Protein AF-A0A940RPZ7-F1 (afdb_monomer_lite)

Sequence (157 aa):
MAMMLAIALPALFLSAPVPRQIEVPRIGAPATIPYTSLGGLFREFVALPDGSAVYLRDRRNHWYLARFEARCEALSRAPIMGFERSREMRIAAGTTISFPREAGPNKCRIAQLTYSDSPPAGLRRDRWSSGGSASQSVSFPVGDRGDRPSPRGVTLR

Secondary structure (DSSP, 8-state):
---------------PPPP---PPPPTTSB--EEGGG-SS-EEEEEE-TTSSEEEEEETT--EEEEEESS--GGGGT-S--EE---TTSEE-TTPEEE--GGGSS-EEEEEEEEEE-PPPTT--EEE------S-----------------------

Foldseek 3Di:
DDDDDDDDDDDPPPPDDDPDPPDDFDFFAFDKFALVQLLPQFFKKFADPQQQWIWTAGPVRWIKIFGFPDRDQLRNVALEKDWDQDPVRIDGQQTWIAGPVVSPPGITGGNGMGTHDDDDPPTDMRGHDSPPPPDDPPPDPPDDDDDDDDDDDDDDD

pLDDT: mean 72.04, std 18.25, range [33.72, 95.75]

Structure (mmCIF, N/CA/C/O backbone):
data_AF-A0A940RPZ7-F1
#
_entry.id   AF-A0A940RPZ7-F1
#
loop_
_atom_site.group_PDB
_atom_site.id
_atom_site.type_symbol
_atom_site.label_atom_id
_atom_site.label_alt_id
_atom_site.label_comp_id
_atom_site.label_asym_id
_atom_site.label_entity_id
_atom_site.label_seq_id
_atom_site.pdbx_PDB_ins_code
_atom_site.Cartn_x
_atom_site.Cartn_y
_atom_site.Cartn_z
_atom_site.occupancy
_atom_site.B_iso_or_equiv
_atom_site.auth_seq_id
_atom_site.auth_comp_id
_atom_site.auth_asym_id
_atom_site.auth_atom_id
_atom_site.pdbx_PDB_model_num
ATOM 1 N N . MET A 1 1 ? 76.062 3.482 -28.515 1.00 42.62 1 MET A N 1
ATOM 2 C CA . MET A 1 1 ? 75.089 3.559 -27.404 1.00 42.62 1 MET A CA 1
ATOM 3 C C . MET A 1 1 ? 73.812 4.172 -27.957 1.00 42.6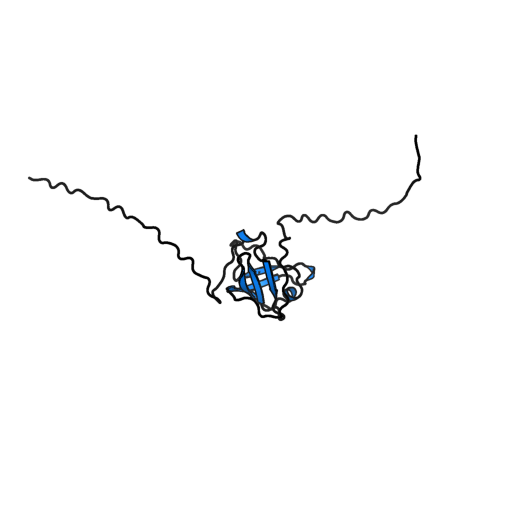2 1 MET A C 1
ATOM 5 O O . MET A 1 1 ? 73.792 5.367 -28.204 1.00 42.62 1 MET A O 1
ATOM 9 N N . ALA A 1 2 ? 72.816 3.347 -28.284 1.00 39.50 2 ALA A N 1
ATOM 10 C CA . ALA A 1 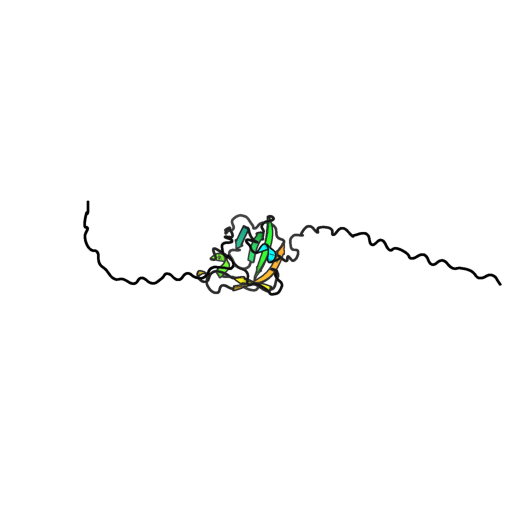2 ? 71.552 3.790 -28.873 1.00 39.50 2 ALA A CA 1
ATOM 11 C C . ALA A 1 2 ? 70.470 3.793 -27.784 1.00 39.50 2 ALA A C 1
ATOM 13 O O . ALA A 1 2 ? 70.239 2.774 -27.138 1.00 39.50 2 ALA A O 1
ATOM 14 N N . MET A 1 3 ? 69.871 4.958 -27.549 1.00 50.25 3 MET A N 1
ATOM 15 C CA . MET A 1 3 ? 68.901 5.214 -26.487 1.00 50.25 3 MET A CA 1
ATOM 16 C C . MET A 1 3 ? 67.492 5.005 -27.064 1.00 50.25 3 MET A C 1
ATOM 18 O O . MET A 1 3 ? 67.036 5.787 -27.894 1.00 50.25 3 MET A O 1
ATOM 22 N N . MET A 1 4 ? 66.841 3.898 -26.688 1.00 51.34 4 MET A N 1
ATOM 23 C CA . MET A 1 4 ? 65.470 3.568 -27.091 1.00 51.34 4 MET A CA 1
ATOM 24 C C . MET A 1 4 ? 64.471 4.481 -26.369 1.00 51.34 4 MET A C 1
ATOM 26 O O . MET A 1 4 ? 64.365 4.459 -25.145 1.00 51.34 4 MET A O 1
ATOM 30 N N . LEU A 1 5 ? 63.728 5.265 -27.148 1.00 65.88 5 LEU A N 1
ATOM 31 C CA . LEU A 1 5 ? 62.649 6.134 -26.692 1.00 65.88 5 LEU A CA 1
ATOM 32 C C . LEU A 1 5 ? 61.331 5.334 -26.711 1.00 65.88 5 LEU A C 1
ATOM 34 O O . LEU A 1 5 ? 60.780 5.068 -27.777 1.00 65.88 5 LEU A O 1
ATOM 38 N N . ALA A 1 6 ? 60.843 4.910 -25.543 1.00 58.91 6 ALA A N 1
ATOM 39 C CA . ALA A 1 6 ? 59.569 4.202 -25.406 1.00 58.91 6 ALA A CA 1
ATOM 40 C C . ALA A 1 6 ? 58.417 5.207 -25.230 1.00 58.91 6 ALA A C 1
ATOM 42 O O . ALA A 1 6 ? 58.304 5.868 -24.200 1.00 58.91 6 ALA A O 1
ATOM 43 N N . ILE A 1 7 ? 57.566 5.328 -26.251 1.00 60.75 7 ILE A N 1
ATOM 44 C CA . ILE A 1 7 ? 56.357 6.160 -26.234 1.00 60.75 7 ILE A CA 1
ATOM 45 C C . ILE A 1 7 ? 55.241 5.363 -25.546 1.00 60.75 7 ILE A C 1
ATOM 47 O O . ILE A 1 7 ? 54.727 4.393 -26.100 1.00 60.75 7 ILE A O 1
ATOM 51 N N . ALA A 1 8 ? 54.870 5.766 -24.331 1.00 57.00 8 ALA A N 1
ATOM 52 C CA . ALA A 1 8 ? 53.724 5.224 -23.609 1.00 57.00 8 ALA A CA 1
ATOM 53 C C . ALA A 1 8 ? 52.428 5.884 -24.116 1.00 57.00 8 ALA A C 1
ATOM 55 O O . ALA A 1 8 ? 52.192 7.067 -23.870 1.00 57.00 8 ALA A O 1
ATOM 56 N N . LEU A 1 9 ? 51.589 5.131 -24.837 1.00 63.06 9 LEU A N 1
ATOM 57 C CA . LEU A 1 9 ? 50.236 5.563 -25.202 1.00 63.06 9 LEU A CA 1
ATOM 58 C C . LEU A 1 9 ? 49.308 5.482 -23.973 1.00 63.06 9 LEU A C 1
ATOM 60 O O . LEU A 1 9 ? 49.176 4.400 -23.396 1.00 63.06 9 LEU A O 1
ATOM 64 N N . PRO A 1 10 ? 48.606 6.565 -23.588 1.00 60.38 10 PRO A N 1
ATOM 65 C CA . PRO A 1 10 ? 47.566 6.495 -22.573 1.00 60.38 10 PRO A CA 1
ATOM 66 C C . PRO A 1 10 ? 46.313 5.858 -23.189 1.00 60.38 10 PRO A C 1
ATOM 68 O O . PRO A 1 10 ? 45.678 6.421 -24.081 1.00 60.38 10 PRO A O 1
ATOM 71 N N . ALA A 1 11 ? 45.960 4.662 -22.720 1.00 59.09 11 ALA A N 1
ATOM 72 C CA . ALA A 1 11 ? 44.715 3.998 -23.079 1.00 59.09 11 ALA A CA 1
ATOM 73 C C . ALA A 1 11 ? 43.522 4.794 -22.517 1.00 59.09 11 ALA A C 1
ATOM 75 O O . ALA A 1 11 ? 43.204 4.728 -21.330 1.00 59.09 11 ALA A O 1
ATOM 76 N N . LEU A 1 12 ? 42.866 5.565 -23.384 1.00 64.50 12 LEU A N 1
ATOM 77 C CA . LEU A 1 12 ? 41.558 6.163 -23.133 1.00 64.50 12 LEU A CA 1
ATOM 78 C C . LEU A 1 12 ? 40.515 5.040 -23.055 1.00 64.50 12 LEU A C 1
ATOM 80 O O . LEU A 1 12 ? 40.024 4.556 -24.073 1.00 64.50 12 LEU A O 1
ATOM 84 N N . PHE A 1 13 ? 40.178 4.610 -21.840 1.00 64.31 13 PHE A N 1
ATOM 85 C CA . PHE A 1 13 ? 39.032 3.738 -21.604 1.00 64.31 13 PHE A CA 1
ATOM 86 C C . PHE A 1 13 ? 37.742 4.534 -21.844 1.00 64.31 13 PHE A C 1
ATOM 88 O O . PHE A 1 13 ? 37.304 5.303 -20.990 1.00 64.31 13 PHE A O 1
ATOM 95 N N . LEU A 1 14 ? 37.127 4.349 -23.016 1.00 60.91 14 LEU A N 1
ATOM 96 C CA . LEU A 1 14 ? 35.746 4.757 -23.263 1.00 60.91 14 LEU A CA 1
ATOM 97 C C . LEU A 1 14 ? 34.811 3.864 -22.437 1.00 60.91 14 LEU A C 1
ATOM 99 O O . LEU A 1 14 ? 34.461 2.756 -22.842 1.00 60.91 14 LEU A O 1
ATOM 103 N N . SER A 1 15 ? 34.385 4.343 -21.273 1.00 60.09 15 SER A N 1
ATOM 104 C CA . SER A 1 15 ? 33.260 3.770 -20.537 1.00 60.09 15 SER A CA 1
ATOM 105 C C . SER A 1 15 ? 31.959 4.133 -21.258 1.00 60.09 15 SER A C 1
ATOM 107 O O . SER A 1 15 ? 31.384 5.202 -21.062 1.00 60.09 15 SER A O 1
ATOM 109 N N . ALA A 1 16 ? 31.501 3.239 -22.137 1.00 66.25 16 ALA A N 1
ATOM 110 C CA . ALA A 1 16 ? 30.191 3.358 -22.764 1.00 66.25 16 ALA A CA 1
ATOM 111 C C . ALA A 1 16 ? 29.088 3.322 -21.683 1.00 66.25 16 ALA A C 1
ATOM 113 O O . ALA A 1 16 ? 29.126 2.458 -20.800 1.00 66.25 16 ALA A O 1
ATOM 114 N N . PRO A 1 17 ? 28.099 4.233 -21.717 1.00 67.12 17 PRO A N 1
ATOM 115 C CA . PRO A 1 17 ? 26.991 4.207 -20.774 1.00 67.12 17 PRO A CA 1
ATOM 116 C C . PRO A 1 17 ? 26.157 2.943 -21.009 1.00 67.12 17 PRO A C 1
ATOM 118 O O . PRO A 1 17 ? 25.563 2.768 -22.070 1.00 67.12 17 PRO A O 1
ATOM 121 N N . VAL A 1 18 ? 26.104 2.056 -20.012 1.00 70.56 18 VAL A N 1
ATOM 122 C CA . VAL A 1 18 ? 25.200 0.900 -20.036 1.00 70.56 18 VAL A CA 1
ATOM 123 C C . VAL A 1 18 ? 23.766 1.431 -19.943 1.00 70.56 18 VAL A C 1
ATOM 125 O O . VAL A 1 18 ? 23.430 2.082 -18.946 1.00 70.56 18 VAL A O 1
ATOM 128 N N . PRO A 1 19 ? 22.901 1.187 -20.944 1.00 56.75 19 PRO A N 1
ATOM 129 C CA . PRO A 1 19 ? 21.502 1.565 -20.844 1.00 56.75 19 PRO A CA 1
ATOM 130 C C . PRO A 1 19 ? 20.877 0.793 -19.680 1.00 56.75 19 PRO A C 1
ATOM 132 O O . PRO A 1 19 ? 20.864 -0.438 -19.665 1.00 56.75 19 PRO A O 1
ATOM 135 N N . ARG A 1 20 ? 20.368 1.517 -18.678 1.00 54.06 20 ARG A N 1
ATOM 136 C CA . ARG A 1 20 ? 19.569 0.914 -17.607 1.00 54.06 20 ARG A CA 1
ATOM 137 C C . ARG A 1 20 ? 18.304 0.344 -18.240 1.00 54.06 20 ARG A C 1
ATOM 139 O O . ARG A 1 20 ? 17.407 1.105 -18.601 1.00 54.06 20 ARG A O 1
ATOM 146 N N . GLN A 1 21 ? 18.245 -0.977 -18.399 1.00 51.50 21 GLN A N 1
ATOM 147 C CA . GLN A 1 21 ? 17.013 -1.662 -18.771 1.00 51.50 21 GLN A CA 1
ATOM 148 C C . GLN A 1 21 ? 15.942 -1.296 -17.743 1.00 51.50 21 GLN A C 1
ATOM 150 O O . GLN A 1 21 ? 16.122 -1.480 -16.540 1.00 51.50 21 GLN A O 1
ATOM 155 N N . ILE A 1 22 ? 14.847 -0.712 -18.226 1.00 58.16 22 ILE A N 1
ATOM 156 C CA . ILE A 1 22 ? 13.665 -0.437 -17.418 1.00 58.16 22 ILE A CA 1
ATOM 157 C C . ILE A 1 22 ? 13.039 -1.802 -17.141 1.00 58.16 22 ILE A C 1
ATOM 159 O O . ILE A 1 22 ? 12.354 -2.361 -17.994 1.00 58.16 22 ILE A O 1
ATOM 163 N N . GLU A 1 23 ? 13.357 -2.383 -15.987 1.00 62.91 23 GLU A N 1
ATOM 164 C CA . GLU A 1 23 ? 12.805 -3.670 -15.587 1.00 62.91 23 GLU A CA 1
ATOM 165 C C . GLU A 1 23 ? 11.292 -3.525 -15.407 1.00 62.91 23 GLU A C 1
ATOM 167 O O . GLU A 1 23 ? 10.811 -2.723 -14.601 1.00 62.91 23 GLU A O 1
ATOM 172 N N . VAL A 1 24 ? 10.533 -4.263 -16.219 1.00 66.88 24 VAL A N 1
ATOM 173 C CA . VAL A 1 24 ? 9.075 -4.301 -16.116 1.00 66.88 24 VAL A CA 1
ATOM 174 C C . VAL A 1 24 ? 8.727 -4.973 -14.785 1.00 66.88 24 VAL A C 1
ATOM 176 O O . VAL A 1 24 ? 9.187 -6.095 -14.548 1.00 66.88 24 VAL A O 1
ATOM 179 N N . PRO A 1 25 ? 7.936 -4.327 -13.908 1.00 73.25 25 PRO A N 1
ATOM 180 C CA . PRO A 1 25 ? 7.604 -4.899 -12.613 1.00 73.25 25 PRO A CA 1
ATOM 181 C C . PRO A 1 25 ? 6.909 -6.251 -12.766 1.00 73.25 25 PRO A C 1
ATOM 183 O O . PRO A 1 25 ? 5.884 -6.359 -13.439 1.00 73.25 25 PRO A O 1
ATOM 186 N N . ARG A 1 26 ? 7.463 -7.289 -12.135 1.00 84.62 26 ARG A N 1
ATOM 187 C CA . ARG A 1 26 ? 6.844 -8.619 -12.097 1.00 84.62 26 ARG A CA 1
ATOM 188 C C . ARG A 1 26 ? 5.808 -8.670 -10.979 1.00 84.62 26 ARG A C 1
ATOM 190 O O . ARG A 1 26 ? 6.083 -8.233 -9.863 1.00 84.62 26 ARG A O 1
ATOM 197 N N . ILE A 1 27 ? 4.640 -9.243 -11.259 1.00 87.94 27 ILE A N 1
ATOM 198 C CA . ILE A 1 27 ? 3.615 -9.500 -10.241 1.00 87.94 27 ILE A CA 1
ATOM 199 C C . ILE A 1 27 ? 4.203 -10.360 -9.115 1.00 87.94 27 ILE A C 1
ATOM 201 O O . ILE A 1 27 ? 4.955 -11.302 -9.362 1.00 87.94 27 ILE A O 1
ATOM 205 N N . GLY A 1 28 ? 3.901 -9.998 -7.869 1.00 88.56 28 GLY A N 1
ATOM 206 C CA . GLY A 1 28 ? 4.430 -10.635 -6.663 1.00 88.56 28 GLY A CA 1
ATOM 207 C C . GLY A 1 28 ? 5.835 -10.178 -6.261 1.00 88.56 28 GLY A C 1
ATOM 208 O O . GLY A 1 28 ? 6.261 -10.474 -5.144 1.00 88.56 28 GLY A O 1
ATOM 209 N N . ALA A 1 29 ? 6.549 -9.425 -7.107 1.00 91.69 29 ALA A N 1
ATOM 210 C CA . ALA A 1 29 ? 7.848 -8.880 -6.731 1.00 91.69 29 ALA A CA 1
ATOM 211 C C . ALA A 1 29 ? 7.694 -7.827 -5.618 1.00 91.69 29 ALA A C 1
ATOM 213 O O . ALA A 1 29 ? 6.723 -7.055 -5.641 1.00 91.69 29 ALA A O 1
ATOM 214 N N . PRO A 1 30 ? 8.640 -7.757 -4.660 1.00 93.31 30 PRO A N 1
ATOM 215 C CA . PRO A 1 30 ? 8.675 -6.693 -3.667 1.00 93.31 30 PRO A CA 1
ATOM 216 C C . PRO A 1 30 ? 8.620 -5.320 -4.335 1.00 93.31 30 PRO A C 1
ATOM 218 O O . PRO A 1 30 ? 9.357 -5.040 -5.281 1.00 93.31 30 PRO A O 1
ATOM 221 N N . ALA A 1 31 ? 7.738 -4.463 -3.836 1.00 90.44 31 ALA A N 1
ATOM 222 C CA . ALA A 1 31 ? 7.547 -3.124 -4.361 1.00 90.44 31 ALA A CA 1
ATOM 223 C C . ALA A 1 31 ? 8.021 -2.074 -3.358 1.00 90.44 31 ALA A C 1
ATOM 225 O O . ALA A 1 31 ? 8.001 -2.263 -2.142 1.00 90.44 31 ALA A O 1
ATOM 226 N N . THR A 1 32 ? 8.461 -0.940 -3.888 1.00 89.19 32 THR A N 1
ATOM 227 C CA . THR A 1 32 ? 8.833 0.240 -3.113 1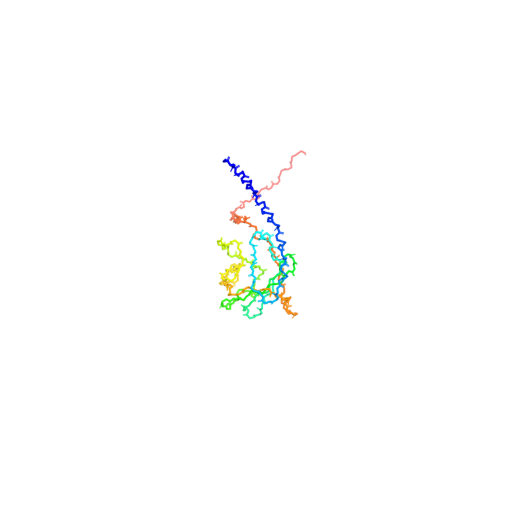.00 89.19 32 THR A CA 1
ATOM 228 C C . THR A 1 32 ? 8.327 1.464 -3.855 1.00 89.19 32 THR A C 1
ATOM 230 O O . THR A 1 32 ? 8.589 1.617 -5.046 1.00 89.19 32 THR A O 1
ATOM 233 N N . ILE A 1 33 ? 7.601 2.333 -3.156 1.00 85.19 33 ILE A N 1
ATOM 234 C CA . ILE A 1 33 ? 6.896 3.462 -3.766 1.00 85.19 33 ILE A CA 1
ATOM 235 C C . ILE A 1 33 ? 7.467 4.768 -3.194 1.00 85.19 33 ILE A C 1
ATOM 237 O O . ILE A 1 33 ? 7.334 5.013 -1.996 1.00 85.19 33 ILE A O 1
ATOM 241 N N . PRO A 1 34 ? 8.120 5.628 -3.992 1.00 81.44 34 PRO A N 1
ATOM 242 C CA . PRO A 1 34 ? 8.748 6.848 -3.483 1.00 81.44 34 PRO A CA 1
ATOM 243 C C . PRO A 1 34 ? 7.719 7.903 -3.029 1.00 81.44 34 PRO A C 1
ATOM 245 O O . PRO A 1 34 ? 6.753 8.200 -3.735 1.00 81.44 34 PRO A O 1
ATOM 248 N N . TYR A 1 35 ? 7.962 8.544 -1.878 1.00 73.31 35 TYR A N 1
ATOM 249 C CA . TYR A 1 35 ? 7.079 9.568 -1.300 1.00 73.31 35 TYR A CA 1
ATOM 250 C C . TYR A 1 35 ? 7.095 10.908 -2.048 1.00 73.31 35 TYR A C 1
ATOM 252 O O . TYR A 1 35 ? 6.196 11.715 -1.846 1.00 73.31 35 TYR A O 1
ATOM 260 N N . THR A 1 36 ? 8.043 11.176 -2.950 1.00 63.84 36 THR A N 1
ATOM 261 C CA . THR A 1 36 ? 8.004 12.374 -3.826 1.00 63.84 36 THR A CA 1
ATOM 262 C C . THR A 1 36 ? 6.754 12.433 -4.708 1.00 63.84 36 THR A C 1
ATOM 264 O O . THR A 1 36 ? 6.438 13.462 -5.293 1.00 63.84 36 THR A O 1
ATOM 267 N N . SER A 1 37 ? 6.000 11.341 -4.749 1.00 54.72 37 SER A N 1
ATOM 268 C CA . SER A 1 37 ? 4.714 11.238 -5.417 1.00 54.72 37 SER A CA 1
ATOM 269 C C . SER A 1 37 ? 3.512 11.566 -4.489 1.00 54.72 37 SER A C 1
ATOM 271 O O . SER A 1 37 ? 2.369 11.492 -4.937 1.00 54.72 37 SER A O 1
ATOM 273 N N . LEU A 1 38 ? 3.726 11.899 -3.199 1.00 52.69 38 LEU A N 1
ATOM 274 C CA . LEU A 1 38 ? 2.711 12.011 -2.122 1.00 52.69 38 LEU A CA 1
ATOM 275 C C . LEU A 1 38 ? 1.614 13.065 -2.325 1.00 52.69 38 LEU A C 1
ATOM 277 O O . LEU A 1 38 ? 0.615 13.018 -1.613 1.00 52.69 38 LEU A O 1
ATOM 281 N N . GLY A 1 39 ? 1.723 13.960 -3.307 1.00 51.47 39 GLY A N 1
ATOM 282 C CA . GLY A 1 39 ? 0.646 14.882 -3.702 1.00 51.47 39 GLY A CA 1
ATOM 283 C C . GLY A 1 39 ? -0.551 14.193 -4.384 1.00 51.47 39 GLY A C 1
ATOM 284 O O . GLY A 1 39 ? -1.132 14.756 -5.309 1.00 51.47 39 GLY A O 1
ATOM 285 N N . GLY A 1 40 ? -0.878 12.958 -3.981 1.00 57.66 40 GLY A N 1
ATOM 286 C CA . GLY A 1 40 ? -1.896 12.071 -4.553 1.00 57.66 40 GLY A CA 1
ATOM 287 C C . GLY A 1 40 ? -1.334 10.815 -5.228 1.00 57.66 40 GLY A C 1
ATOM 288 O O . GLY A 1 40 ? -1.784 10.466 -6.317 1.00 57.66 40 GLY A O 1
ATOM 289 N N . LEU A 1 41 ? -0.354 10.168 -4.583 1.00 66.25 41 LEU A N 1
ATOM 290 C CA . LEU A 1 41 ? 0.331 8.934 -5.004 1.00 66.25 41 LEU A CA 1
ATOM 291 C C . LEU A 1 41 ? -0.622 7.879 -5.563 1.00 66.25 41 LEU A C 1
ATOM 293 O O . LEU A 1 41 ? -0.373 7.304 -6.622 1.00 66.25 41 LEU A O 1
ATOM 297 N N . PHE A 1 42 ? -1.723 7.679 -4.847 1.00 76.69 42 PHE A N 1
ATOM 298 C CA . PHE A 1 42 ? -2.736 6.701 -5.171 1.00 76.69 42 PHE A CA 1
ATOM 299 C C . PHE A 1 42 ? -3.980 7.395 -5.708 1.00 76.69 42 PHE A C 1
ATOM 301 O O . PHE A 1 42 ? -4.368 8.464 -5.240 1.00 76.69 42 PHE A O 1
ATOM 308 N N . ARG A 1 43 ? -4.583 6.799 -6.733 1.00 80.94 43 ARG A N 1
ATOM 309 C CA . ARG A 1 43 ? -5.886 7.217 -7.269 1.00 80.94 43 ARG A CA 1
ATOM 310 C C . ARG A 1 43 ? -7.028 6.549 -6.516 1.00 80.94 43 ARG A C 1
ATOM 312 O O . ARG A 1 43 ? -8.127 7.090 -6.427 1.00 80.94 43 ARG A O 1
ATOM 319 N N . GLU A 1 44 ? -6.770 5.348 -6.027 1.00 86.50 44 GLU A N 1
ATOM 320 C CA . GLU A 1 44 ? -7.789 4.413 -5.587 1.00 86.50 44 GLU A CA 1
ATOM 321 C C . GLU A 1 44 ? -7.150 3.408 -4.637 1.00 86.50 44 GLU A C 1
ATOM 323 O O . GLU A 1 44 ? -5.995 3.004 -4.833 1.00 86.50 44 GLU A O 1
ATOM 328 N N . PHE A 1 45 ? -7.908 3.013 -3.622 1.00 88.75 45 PHE A N 1
ATOM 329 C CA . PHE A 1 45 ? -7.573 1.867 -2.800 1.00 88.75 45 PHE A CA 1
ATOM 330 C C . PHE A 1 45 ? -8.789 0.954 -2.648 1.00 88.75 45 PHE A C 1
ATOM 332 O O . PHE A 1 45 ? -9.939 1.391 -2.714 1.00 88.75 45 PHE A O 1
ATOM 339 N N . VAL A 1 46 ? -8.521 -0.337 -2.482 1.00 91.12 46 VAL A N 1
ATOM 340 C CA . VAL A 1 46 ? -9.544 -1.373 -2.325 1.00 91.12 46 VAL A CA 1
ATOM 341 C C . VAL A 1 46 ? -9.147 -2.249 -1.151 1.00 91.12 46 VAL A C 1
ATOM 343 O O . VAL A 1 46 ? -8.160 -2.983 -1.207 1.00 91.12 46 VAL A O 1
ATOM 346 N N . ALA A 1 47 ? -9.898 -2.131 -0.065 1.00 89.81 47 ALA A N 1
ATOM 347 C CA . ALA A 1 47 ? -9.694 -2.910 1.144 1.00 89.81 47 ALA A CA 1
ATOM 348 C C . ALA A 1 47 ? -10.218 -4.338 0.969 1.00 89.81 47 ALA A C 1
ATOM 350 O O . ALA A 1 47 ? -11.305 -4.537 0.419 1.00 89.81 47 ALA A O 1
ATOM 351 N N . LEU A 1 48 ? -9.492 -5.329 1.491 1.00 89.62 48 LEU A N 1
ATOM 352 C CA . LEU A 1 48 ? -10.091 -6.642 1.698 1.00 89.62 48 LEU A CA 1
ATOM 353 C C . LEU A 1 48 ? -11.097 -6.593 2.865 1.00 89.62 48 LEU A C 1
ATOM 355 O O . LEU A 1 48 ? -10.858 -5.878 3.843 1.00 89.62 48 LEU A O 1
ATOM 359 N N . PRO A 1 49 ? -12.206 -7.359 2.804 1.00 86.19 49 PRO A N 1
ATOM 360 C CA . PRO A 1 49 ? -13.251 -7.332 3.836 1.00 86.19 49 PRO A CA 1
ATOM 361 C C . PRO A 1 49 ? -12.759 -7.791 5.213 1.00 86.19 49 PRO A C 1
ATOM 363 O O . PRO A 1 49 ? -13.262 -7.361 6.250 1.00 86.19 49 PRO A O 1
ATOM 366 N N . ASP A 1 50 ? -11.763 -8.671 5.226 1.00 89.00 50 ASP A N 1
ATOM 367 C CA . ASP A 1 50 ? -11.137 -9.177 6.439 1.00 89.00 50 ASP A CA 1
ATOM 368 C C . ASP A 1 50 ? -10.151 -8.175 7.060 1.00 89.00 50 ASP A C 1
ATOM 370 O O . ASP A 1 50 ? -9.755 -8.367 8.202 1.00 89.00 50 ASP A O 1
ATOM 374 N N . GLY A 1 51 ? -9.771 -7.098 6.366 1.00 88.69 51 GLY A N 1
ATOM 375 C CA . GLY A 1 51 ? -8.769 -6.136 6.828 1.00 88.69 51 GLY A CA 1
ATOM 376 C C . GLY A 1 51 ? -7.330 -6.668 6.825 1.00 88.69 51 GLY A C 1
ATOM 377 O O . GLY A 1 51 ? -6.474 -6.067 7.475 1.00 88.69 51 GLY A O 1
ATOM 378 N N . SER A 1 52 ? -7.039 -7.779 6.139 1.00 92.56 52 SER A N 1
ATOM 379 C CA . SER A 1 52 ? -5.682 -8.355 6.078 1.00 92.56 52 SER A CA 1
ATOM 380 C C . SER A 1 52 ? -4.774 -7.644 5.071 1.00 92.56 52 SER A C 1
ATOM 382 O O . SER A 1 52 ? -3.550 -7.615 5.236 1.00 92.56 52 SER A O 1
ATOM 384 N N . ALA A 1 53 ? -5.363 -7.039 4.037 1.00 93.50 53 ALA A N 1
ATOM 385 C CA . ALA A 1 53 ? -4.626 -6.338 2.998 1.00 93.50 53 ALA A CA 1
ATOM 386 C C . ALA A 1 53 ? -5.441 -5.227 2.327 1.00 93.50 53 ALA A C 1
ATOM 388 O O . ALA A 1 53 ? -6.671 -5.175 2.409 1.00 93.50 53 ALA A O 1
ATOM 389 N N . VAL A 1 54 ? -4.730 -4.357 1.615 1.00 92.75 54 VAL A N 1
ATOM 390 C CA . VAL A 1 54 ? -5.295 -3.320 0.752 1.00 92.75 54 VAL A CA 1
ATOM 391 C C . VAL A 1 54 ? -4.602 -3.335 -0.607 1.00 92.75 54 VAL A C 1
ATOM 393 O O . VAL A 1 54 ? -3.375 -3.417 -0.693 1.00 92.75 54 VAL A O 1
ATOM 396 N N . TYR A 1 55 ? -5.391 -3.241 -1.673 1.00 93.56 55 TYR A N 1
ATOM 397 C CA . TYR A 1 55 ? -4.888 -2.947 -3.007 1.00 93.56 55 TYR A CA 1
ATOM 398 C C . TYR A 1 55 ? -4.771 -1.441 -3.171 1.00 93.56 55 TYR A C 1
ATOM 400 O O . TYR A 1 55 ? -5.711 -0.703 -2.880 1.00 93.56 55 TYR A O 1
ATOM 408 N N . LEU A 1 56 ? -3.633 -0.987 -3.667 1.00 91.44 56 LEU A N 1
ATOM 409 C CA . LEU A 1 56 ? -3.331 0.413 -3.904 1.00 91.44 56 LEU A CA 1
ATOM 410 C C . LEU A 1 56 ? -3.074 0.595 -5.395 1.00 91.44 56 LEU A C 1
ATOM 412 O O . LEU A 1 56 ? -2.285 -0.148 -5.974 1.00 91.44 56 LEU A O 1
ATOM 416 N N . ARG A 1 57 ? -3.711 1.585 -6.020 1.00 90.56 57 ARG A N 1
ATOM 417 C CA . ARG A 1 57 ? -3.452 1.939 -7.420 1.00 90.56 57 ARG A CA 1
ATOM 418 C C . ARG A 1 57 ? -2.775 3.283 -7.504 1.00 90.56 57 ARG A C 1
ATOM 420 O O . ARG A 1 57 ? -3.353 4.284 -7.076 1.00 90.56 57 ARG A O 1
ATOM 427 N N . ASP A 1 58 ? -1.586 3.328 -8.088 1.00 87.38 58 ASP A N 1
ATOM 428 C CA . ASP A 1 58 ? -0.881 4.591 -8.279 1.00 87.38 58 ASP A CA 1
ATOM 429 C C . ASP A 1 58 ? -1.433 5.418 -9.457 1.00 87.38 58 ASP A C 1
ATOM 431 O O . ASP A 1 58 ? -2.360 5.034 -10.180 1.00 87.38 58 ASP A O 1
ATOM 435 N N . ARG A 1 59 ? -0.845 6.597 -9.680 1.00 84.12 59 ARG A N 1
ATOM 436 C CA . ARG A 1 59 ? -1.212 7.462 -10.812 1.00 84.12 59 ARG A CA 1
ATOM 437 C C . ARG A 1 59 ? -0.881 6.893 -12.189 1.00 84.12 59 ARG A C 1
ATOM 439 O O . ARG A 1 59 ? -1.535 7.317 -13.146 1.00 84.12 59 ARG A O 1
ATOM 446 N N . ARG A 1 60 ? 0.097 5.988 -12.273 1.00 85.62 60 ARG A N 1
ATOM 447 C CA . ARG A 1 60 ? 0.537 5.282 -13.487 1.00 85.62 60 ARG A CA 1
ATOM 448 C C . ARG A 1 60 ? -0.298 4.024 -13.758 1.00 85.62 60 ARG A C 1
ATOM 450 O O . ARG A 1 60 ? -0.047 3.339 -14.741 1.00 85.62 60 ARG A O 1
ATOM 457 N N . ASN A 1 61 ? -1.329 3.773 -12.946 1.00 87.50 61 ASN A N 1
ATOM 458 C CA . ASN A 1 61 ? -2.196 2.596 -12.996 1.00 87.50 61 ASN A CA 1
ATOM 459 C C . ASN A 1 61 ? -1.486 1.281 -12.655 1.00 87.50 61 ASN A C 1
ATOM 461 O O . ASN A 1 61 ? -1.993 0.216 -13.003 1.00 87.50 61 ASN A O 1
ATOM 465 N N . HIS A 1 62 ? -0.360 1.339 -11.945 1.00 89.88 62 HIS A N 1
ATOM 466 C CA . HIS A 1 62 ? 0.201 0.145 -11.331 1.00 89.88 62 HIS A CA 1
ATOM 467 C C . HIS A 1 62 ? -0.577 -0.186 -10.064 1.00 89.88 62 HIS A C 1
ATOM 469 O O . HIS A 1 62 ? -0.915 0.702 -9.272 1.00 89.88 62 HIS A O 1
ATOM 475 N N . TRP A 1 63 ? -0.858 -1.473 -9.897 1.00 92.44 63 TRP A N 1
ATOM 476 C CA . TRP A 1 63 ? -1.486 -2.012 -8.707 1.00 92.44 63 TRP A CA 1
ATOM 477 C C . TRP A 1 63 ? -0.433 -2.607 -7.779 1.00 92.44 63 TRP A C 1
ATOM 479 O O . TRP A 1 63 ? 0.554 -3.212 -8.207 1.00 92.44 63 TRP A O 1
ATOM 489 N N . TYR A 1 64 ? -0.664 -2.409 -6.490 1.00 93.69 64 TYR A N 1
ATOM 490 C CA . TYR A 1 64 ? 0.165 -2.924 -5.420 1.00 93.69 64 TYR A CA 1
ATOM 491 C C . TYR A 1 64 ? -0.726 -3.586 -4.381 1.00 93.69 64 TYR A C 1
ATOM 493 O O . TYR A 1 64 ? -1.781 -3.049 -4.046 1.00 93.69 64 TYR A O 1
ATOM 501 N N . LEU A 1 65 ? -0.271 -4.699 -3.815 1.00 95.38 65 LEU A N 1
ATOM 502 C CA . LEU A 1 65 ? -0.906 -5.333 -2.668 1.00 95.38 65 LEU A CA 1
ATOM 503 C C . LEU A 1 65 ? -0.064 -5.065 -1.421 1.00 95.38 65 LEU A C 1
ATOM 505 O O . LEU A 1 65 ? 1.089 -5.501 -1.338 1.00 95.38 65 LEU A O 1
ATOM 509 N N . ALA A 1 66 ? -0.654 -4.360 -0.458 1.00 94.88 66 ALA A N 1
ATOM 510 C CA . ALA A 1 66 ? -0.079 -4.122 0.858 1.00 94.88 66 ALA A CA 1
ATOM 511 C C . ALA A 1 66 ? -0.762 -5.031 1.886 1.00 94.88 66 ALA A C 1
ATOM 513 O O . ALA A 1 66 ? -1.941 -4.852 2.189 1.00 94.88 66 ALA A O 1
ATOM 514 N N . ARG A 1 67 ? -0.026 -6.011 2.415 1.00 95.38 67 ARG A N 1
ATOM 515 C CA . ARG A 1 67 ? -0.476 -6.896 3.501 1.00 95.38 67 ARG A CA 1
ATOM 516 C C . ARG A 1 67 ? -0.033 -6.338 4.843 1.00 95.38 67 ARG A C 1
ATOM 518 O O . ARG A 1 67 ? 1.089 -5.841 4.953 1.00 95.38 67 ARG A O 1
ATOM 525 N N . PHE A 1 68 ? -0.885 -6.437 5.854 1.00 93.94 68 PHE A N 1
ATOM 526 C CA . PHE A 1 68 ? -0.614 -5.904 7.188 1.00 93.94 68 PHE A CA 1
ATOM 527 C C . PHE A 1 68 ? -0.007 -6.950 8.128 1.00 93.94 68 PHE A C 1
ATOM 529 O O . PHE A 1 68 ? -0.240 -8.144 7.963 1.00 93.94 68 PHE A O 1
ATOM 536 N N . GLU A 1 69 ? 0.770 -6.497 9.118 1.00 93.38 69 GLU A N 1
ATOM 537 C CA . GLU A 1 69 ? 1.317 -7.359 10.185 1.00 93.38 69 GLU A CA 1
ATOM 538 C C . GLU A 1 69 ? 0.207 -7.981 11.045 1.00 93.38 69 GLU A C 1
ATOM 540 O O . GLU A 1 69 ? 0.321 -9.115 11.498 1.00 93.38 69 GLU A O 1
ATOM 545 N N . ALA A 1 70 ? -0.881 -7.239 11.241 1.00 90.69 70 ALA A N 1
ATOM 546 C CA . ALA A 1 70 ? -2.074 -7.675 11.946 1.00 90.69 70 ALA A CA 1
ATOM 547 C C . ALA A 1 70 ? -3.321 -7.176 11.213 1.00 90.69 70 ALA A C 1
ATOM 549 O O . ALA A 1 70 ? -3.251 -6.261 10.388 1.00 90.69 70 ALA A O 1
ATOM 550 N N . ARG A 1 71 ? -4.475 -7.764 11.539 1.00 89.25 71 ARG A N 1
ATOM 551 C CA . ARG A 1 71 ? -5.766 -7.347 10.992 1.00 89.25 71 ARG A CA 1
ATOM 552 C C . ARG A 1 71 ? -5.990 -5.850 11.222 1.00 89.25 71 ARG A C 1
ATOM 554 O O . ARG A 1 71 ? -5.974 -5.378 12.356 1.00 89.25 71 ARG A O 1
ATOM 561 N N . CYS A 1 72 ? -6.238 -5.117 10.143 1.00 88.44 72 CYS A N 1
ATOM 562 C CA . CYS A 1 72 ? -6.457 -3.681 10.173 1.00 88.44 72 CYS A CA 1
ATOM 563 C C . CYS A 1 72 ? -7.957 -3.353 10.199 1.00 88.44 72 CYS A C 1
ATOM 565 O O . CYS A 1 72 ? -8.594 -3.199 9.158 1.00 88.44 72 CYS A O 1
ATOM 567 N N . GLU A 1 73 ? -8.544 -3.239 11.391 1.00 84.81 73 GLU A N 1
ATOM 568 C CA . GLU A 1 73 ? -9.997 -3.038 11.541 1.00 84.81 73 GLU A CA 1
ATOM 569 C C . GLU A 1 73 ? -10.500 -1.701 10.975 1.00 84.81 73 GLU A C 1
ATOM 571 O O . GLU A 1 73 ? -11.616 -1.614 10.455 1.00 84.81 73 GLU A O 1
ATOM 576 N N . ALA A 1 74 ? -9.671 -0.656 11.043 1.00 82.56 74 ALA A N 1
ATOM 577 C CA . ALA A 1 74 ? -10.001 0.670 10.523 1.00 82.56 74 ALA A CA 1
ATOM 578 C C . ALA A 1 74 ? -10.154 0.682 8.991 1.00 82.56 74 ALA A C 1
ATOM 580 O O . ALA A 1 74 ? -10.919 1.483 8.458 1.00 82.56 74 ALA A O 1
ATOM 581 N N . LEU A 1 75 ? -9.487 -0.236 8.281 1.00 82.38 75 LEU A N 1
ATOM 582 C CA . LEU A 1 75 ? -9.407 -0.249 6.820 1.00 82.38 75 LEU A CA 1
ATOM 583 C C . LEU A 1 75 ? -10.778 -0.367 6.138 1.00 82.38 75 LEU A C 1
ATOM 585 O O . LEU A 1 75 ? -11.044 0.316 5.157 1.00 82.38 75 LEU A O 1
ATOM 589 N N . SER A 1 76 ? -11.663 -1.210 6.674 1.00 76.50 76 SER A N 1
ATOM 590 C CA . SER A 1 76 ? -12.999 -1.448 6.104 1.00 76.50 76 SER A CA 1
ATOM 591 C C . SER A 1 76 ? -13.946 -0.248 6.246 1.00 76.50 76 SER A C 1
ATOM 593 O O . SER A 1 76 ? -14.936 -0.133 5.517 1.00 76.50 76 SER A O 1
ATOM 595 N N . ARG A 1 77 ? -13.647 0.665 7.175 1.00 75.75 77 ARG A N 1
ATOM 596 C CA . ARG A 1 77 ? -14.494 1.814 7.527 1.00 75.75 77 ARG A CA 1
ATOM 597 C C . ARG A 1 77 ? -13.900 3.151 7.102 1.00 75.75 77 ARG A C 1
ATOM 599 O O . ARG A 1 77 ? -14.611 4.148 7.108 1.00 75.75 77 ARG A O 1
ATOM 606 N N . ALA A 1 78 ? -12.617 3.185 6.759 1.00 73.25 78 ALA A N 1
ATOM 607 C CA . ALA A 1 78 ? -11.927 4.425 6.471 1.00 73.25 78 ALA A CA 1
ATOM 608 C C . ALA A 1 78 ? -12.278 4.949 5.066 1.00 73.25 78 ALA A C 1
ATOM 610 O O . ALA A 1 78 ? -11.992 4.271 4.081 1.00 73.25 78 ALA A O 1
ATOM 611 N N . PRO A 1 79 ? -12.834 6.169 4.946 1.00 72.56 79 PRO A N 1
ATOM 612 C CA . PRO A 1 79 ? -13.098 6.783 3.643 1.00 72.56 79 PRO A CA 1
ATOM 613 C C . PRO A 1 79 ? -11.814 7.294 2.973 1.00 72.56 79 PRO A C 1
ATOM 615 O O . PRO A 1 79 ? -11.775 7.507 1.764 1.00 72.56 79 PRO A O 1
ATOM 618 N N . ILE A 1 80 ? -10.764 7.512 3.767 1.00 76.50 80 ILE A N 1
ATOM 619 C CA . ILE A 1 80 ? -9.456 8.006 3.344 1.00 76.50 80 ILE A CA 1
ATOM 620 C C . ILE A 1 80 ? -8.354 7.313 4.141 1.00 76.50 80 ILE A C 1
ATOM 622 O O . ILE A 1 80 ? -8.561 6.862 5.268 1.00 76.50 80 ILE A O 1
ATOM 626 N N . MET A 1 81 ? -7.161 7.279 3.563 1.00 79.19 81 MET A N 1
ATOM 627 C CA . MET A 1 81 ? -5.970 6.673 4.139 1.00 79.19 81 MET A CA 1
ATOM 628 C C . MET A 1 81 ? -4.803 7.664 4.040 1.00 79.19 81 MET A C 1
ATOM 630 O O . MET A 1 81 ? -4.762 8.512 3.153 1.00 79.19 81 MET A O 1
ATOM 634 N N . GLY A 1 82 ? -3.856 7.572 4.964 1.00 81.12 82 GLY A N 1
ATOM 635 C CA . GLY A 1 82 ? -2.593 8.298 4.962 1.00 81.12 82 GLY A CA 1
ATOM 636 C C . GLY A 1 82 ? -1.423 7.354 5.221 1.00 81.12 82 GLY A C 1
ATOM 637 O O . GLY A 1 82 ? -1.603 6.199 5.596 1.00 81.12 82 GLY A O 1
ATOM 638 N N . PHE A 1 83 ? -0.205 7.848 5.024 1.00 82.75 83 PHE A N 1
ATOM 639 C CA . PHE A 1 83 ? 1.016 7.118 5.358 1.00 82.75 83 PHE A CA 1
ATOM 640 C C . PHE A 1 83 ? 1.821 7.936 6.357 1.00 82.75 83 PHE A C 1
ATOM 642 O O . PHE A 1 83 ? 2.003 9.145 6.186 1.00 82.75 83 PHE A O 1
ATOM 649 N N . GLU A 1 84 ? 2.308 7.282 7.404 1.00 80.94 84 GLU A N 1
ATOM 650 C CA . GLU A 1 84 ? 3.227 7.904 8.343 1.00 80.94 84 GLU A CA 1
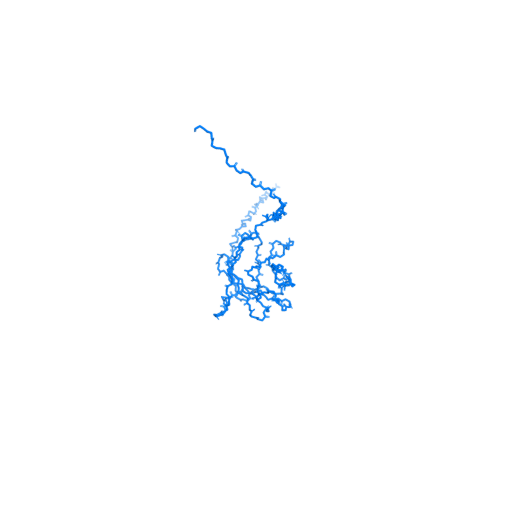ATOM 651 C C . GLU A 1 84 ? 4.577 8.096 7.649 1.00 80.94 84 GLU A C 1
ATOM 653 O O . GLU A 1 84 ? 5.168 7.160 7.099 1.00 80.94 84 GLU A O 1
ATOM 658 N N . ARG A 1 85 ? 5.051 9.344 7.626 1.00 69.56 85 ARG A N 1
ATOM 659 C CA . ARG A 1 85 ? 6.262 9.713 6.898 1.00 69.56 85 ARG A CA 1
ATOM 660 C C . ARG A 1 85 ? 7.463 8.985 7.505 1.00 69.56 85 ARG A C 1
ATOM 662 O O . ARG A 1 85 ? 7.904 9.299 8.606 1.00 69.56 85 ARG A O 1
ATOM 669 N N . SER A 1 86 ? 7.991 8.011 6.770 1.00 69.12 86 SER A N 1
ATOM 670 C CA . SER A 1 86 ? 9.221 7.305 7.126 1.00 69.12 86 SER A CA 1
ATOM 671 C C . SER A 1 86 ? 10.445 8.164 6.787 1.00 69.12 86 SER A C 1
ATOM 673 O O . SER A 1 86 ? 10.402 9.004 5.881 1.00 69.12 86 SER A O 1
ATOM 675 N N . ARG A 1 87 ? 11.564 7.941 7.493 1.00 72.94 87 ARG A N 1
ATOM 676 C CA . ARG A 1 87 ? 12.849 8.610 7.201 1.00 72.94 87 ARG A CA 1
ATOM 677 C C . ARG A 1 87 ? 13.343 8.332 5.780 1.00 72.94 87 ARG A C 1
ATOM 679 O O . ARG A 1 87 ? 14.011 9.165 5.185 1.00 72.94 87 ARG A O 1
ATOM 686 N N . GLU A 1 88 ? 12.987 7.177 5.227 1.00 70.75 88 GLU A N 1
ATOM 687 C CA . GLU A 1 88 ? 13.482 6.680 3.941 1.00 70.75 88 GLU A CA 1
ATOM 688 C C . GLU A 1 88 ? 12.787 7.291 2.720 1.00 70.75 88 GLU A C 1
ATOM 690 O O . GLU A 1 88 ? 13.085 6.908 1.586 1.00 70.75 88 GLU A O 1
ATOM 695 N N . MET A 1 89 ? 11.868 8.236 2.941 1.00 80.75 89 MET A N 1
ATOM 696 C CA . MET A 1 89 ? 11.124 8.939 1.899 1.00 80.75 89 MET A CA 1
ATOM 697 C C . MET A 1 89 ? 10.436 7.986 0.888 1.00 80.75 89 MET A C 1
ATOM 699 O O . MET A 1 89 ? 10.302 8.306 -0.295 1.00 80.75 89 MET A O 1
ATOM 703 N N . ARG A 1 90 ? 10.000 6.804 1.343 1.00 84.12 90 ARG A N 1
ATOM 704 C CA . ARG A 1 90 ? 9.347 5.767 0.530 1.00 84.12 90 ARG A CA 1
ATOM 705 C C . ARG A 1 90 ? 8.370 4.920 1.354 1.00 84.12 90 ARG A C 1
ATOM 707 O O . ARG A 1 90 ? 8.547 4.780 2.564 1.00 84.12 90 ARG A O 1
ATOM 714 N N . ILE A 1 91 ? 7.389 4.330 0.676 1.00 86.69 91 ILE A N 1
ATOM 715 C CA . ILE A 1 91 ? 6.480 3.303 1.193 1.00 86.69 91 ILE A CA 1
ATOM 716 C C . ILE A 1 91 ? 7.059 1.943 0.814 1.00 86.69 91 ILE A C 1
ATOM 718 O O . ILE A 1 91 ? 7.312 1.669 -0.362 1.00 86.69 91 ILE A O 1
ATOM 722 N N . ALA A 1 92 ? 7.257 1.103 1.817 1.00 90.88 92 ALA A N 1
ATOM 723 C CA . ALA A 1 92 ? 7.735 -0.268 1.695 1.00 90.88 92 ALA A CA 1
ATOM 724 C C . ALA A 1 92 ? 7.190 -1.107 2.864 1.00 90.88 92 ALA A C 1
ATOM 726 O O . ALA A 1 92 ? 6.452 -0.600 3.717 1.00 90.88 92 ALA A O 1
ATOM 727 N N . ALA A 1 93 ? 7.581 -2.381 2.932 1.00 91.44 93 ALA A N 1
ATOM 728 C CA . ALA A 1 93 ? 7.405 -3.176 4.144 1.00 91.44 93 ALA A CA 1
ATOM 729 C C . ALA A 1 93 ? 7.945 -2.421 5.378 1.00 91.44 93 ALA A C 1
ATOM 731 O O . ALA A 1 93 ? 8.946 -1.711 5.306 1.00 91.44 93 ALA A O 1
ATOM 732 N N . GLY A 1 94 ? 7.236 -2.523 6.498 1.00 89.38 94 GLY A N 1
ATOM 733 C CA . GLY A 1 94 ? 7.495 -1.798 7.739 1.00 89.38 94 GLY A CA 1
ATOM 734 C C . GLY A 1 94 ? 6.896 -0.389 7.812 1.00 89.38 94 GLY A C 1
ATOM 735 O O . GLY A 1 94 ? 6.912 0.199 8.895 1.00 89.38 94 GLY A O 1
ATOM 736 N N . THR A 1 95 ? 6.349 0.151 6.713 1.00 88.69 95 THR A N 1
ATOM 737 C CA . THR A 1 95 ? 5.680 1.466 6.705 1.00 88.69 95 THR A CA 1
ATOM 738 C C . THR A 1 95 ? 4.337 1.400 7.430 1.00 88.69 95 THR A C 1
ATOM 740 O O . THR A 1 95 ? 3.591 0.434 7.279 1.00 88.69 95 THR A O 1
ATOM 743 N N . THR A 1 96 ? 4.002 2.443 8.190 1.00 89.56 96 THR A N 1
ATOM 744 C CA . THR A 1 96 ? 2.713 2.550 8.882 1.00 89.56 96 THR A CA 1
ATOM 745 C C . THR A 1 96 ? 1.712 3.334 8.046 1.00 89.56 96 THR A C 1
ATOM 747 O O . THR A 1 96 ? 1.974 4.461 7.626 1.00 89.56 96 THR A O 1
ATOM 750 N N . ILE A 1 97 ? 0.546 2.740 7.838 1.00 87.00 97 ILE A N 1
ATOM 751 C CA . ILE A 1 97 ? -0.636 3.381 7.275 1.00 87.00 97 ILE A CA 1
ATOM 752 C C . ILE A 1 97 ? -1.440 4.000 8.414 1.00 87.00 97 ILE A C 1
ATOM 754 O O . ILE A 1 97 ? -1.658 3.345 9.433 1.00 87.00 97 ILE A O 1
ATOM 758 N N . SER A 1 98 ? -1.882 5.243 8.235 1.00 84.75 98 SER A N 1
ATOM 759 C CA . SER A 1 98 ? -2.742 5.958 9.170 1.00 84.75 98 SER A CA 1
ATOM 760 C C . SER A 1 98 ? -4.145 6.200 8.606 1.00 84.75 98 SER A C 1
ATOM 762 O O . SER A 1 98 ? -4.325 6.400 7.409 1.00 84.75 98 SER A O 1
ATOM 764 N N . PHE A 1 99 ? -5.150 6.211 9.477 1.00 81.38 99 PHE A N 1
ATOM 765 C CA . PHE A 1 99 ? -6.552 6.479 9.142 1.00 81.38 99 PHE A CA 1
ATOM 766 C C . PHE A 1 99 ? -7.076 7.697 9.930 1.00 81.38 99 PHE A C 1
ATOM 768 O O . PHE A 1 99 ? -6.488 8.071 10.952 1.00 81.38 99 PHE A O 1
ATOM 775 N N . PRO A 1 100 ? -8.144 8.372 9.476 1.00 72.62 100 PRO A N 1
ATOM 776 C CA . PRO A 1 100 ? -8.779 9.438 10.249 1.00 72.62 100 PRO A CA 1
ATOM 777 C C . PRO A 1 100 ? -9.344 8.897 11.569 1.00 72.62 100 PRO A C 1
ATOM 779 O O . PRO A 1 100 ? -9.831 7.770 11.626 1.00 72.62 100 PRO A O 1
ATOM 782 N N . ARG A 1 101 ? -9.282 9.714 12.634 1.00 62.72 101 ARG A N 1
ATOM 783 C CA . ARG A 1 101 ? -9.564 9.292 14.022 1.00 62.72 101 ARG A CA 1
ATOM 784 C C . ARG A 1 101 ? -10.939 8.687 14.262 1.00 62.72 101 ARG A C 1
ATOM 786 O O . ARG A 1 101 ? -11.095 7.876 15.170 1.00 62.72 101 ARG A O 1
ATOM 793 N N . GLU A 1 102 ? -11.898 9.061 13.435 1.00 61.62 102 GLU A N 1
ATOM 794 C CA . GLU A 1 102 ? -13.268 8.557 13.449 1.00 61.62 102 GLU A CA 1
ATOM 795 C C . GLU A 1 102 ? -13.345 7.038 13.167 1.00 61.62 102 GLU A C 1
ATOM 797 O O . GLU A 1 102 ? -14.378 6.424 13.422 1.00 61.62 102 GLU A O 1
ATOM 802 N N . ALA A 1 103 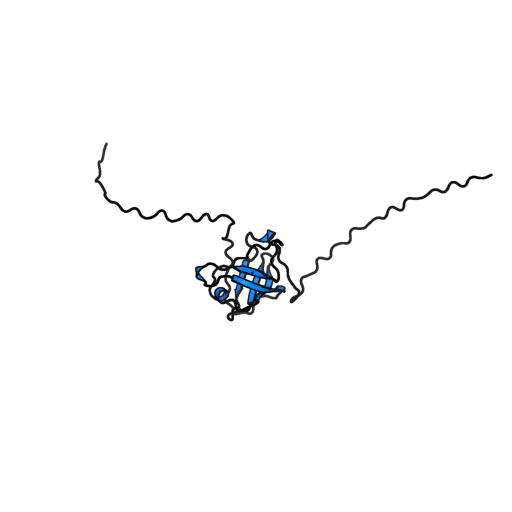? -12.253 6.407 12.701 1.00 56.53 103 ALA A N 1
ATOM 803 C CA . ALA A 1 103 ? -12.187 4.988 12.340 1.00 56.53 103 ALA A CA 1
ATOM 804 C C . ALA A 1 103 ? -11.624 4.027 13.425 1.00 56.53 103 ALA A C 1
ATOM 806 O O . ALA A 1 103 ? -11.657 2.812 13.204 1.00 56.53 103 ALA A O 1
ATOM 807 N N . GLY A 1 104 ? -11.152 4.504 14.592 1.00 58.12 104 GLY A N 1
ATOM 808 C CA . GLY A 1 104 ? -10.706 3.657 15.726 1.00 58.12 104 GLY A CA 1
ATOM 809 C C . GLY A 1 104 ? -9.191 3.692 16.028 1.00 58.12 104 GLY A C 1
ATOM 810 O O . GLY A 1 104 ? -8.606 4.770 16.017 1.00 58.12 104 GLY A O 1
ATOM 811 N N . PRO A 1 105 ? -8.510 2.577 16.383 1.00 59.81 105 PRO A N 1
ATOM 812 C CA . PRO A 1 105 ? -7.046 2.527 16.398 1.00 59.81 105 PRO A CA 1
ATOM 813 C C . PRO A 1 105 ? -6.536 2.675 14.961 1.00 59.81 105 PRO A C 1
ATOM 815 O O . PRO A 1 105 ? -6.647 1.784 14.124 1.00 59.81 105 PRO A O 1
ATOM 818 N N . ASN A 1 106 ? -6.020 3.859 14.655 1.00 77.38 106 ASN A N 1
ATOM 819 C CA . ASN A 1 106 ? -5.900 4.323 13.275 1.00 77.38 106 ASN A CA 1
ATOM 820 C C . ASN A 1 106 ? -4.584 3.971 12.597 1.00 77.38 106 ASN A C 1
ATOM 822 O O . ASN A 1 106 ? -4.194 4.688 11.682 1.00 77.38 106 ASN A O 1
ATOM 826 N N . LYS A 1 107 ? -3.839 2.974 13.073 1.00 86.06 107 LYS A N 1
ATOM 827 C CA . LYS A 1 107 ? -2.500 2.690 12.553 1.00 86.06 107 LYS A CA 1
ATOM 828 C C . LYS A 1 107 ? -2.343 1.213 12.252 1.00 86.06 107 LYS A C 1
ATOM 830 O O . LYS A 1 107 ? -2.552 0.385 13.129 1.00 86.06 107 LYS A O 1
ATOM 835 N N . CYS A 1 108 ? -1.929 0.909 11.029 1.00 89.75 108 CYS A N 1
ATOM 836 C CA . CYS A 1 108 ? -1.678 -0.454 10.581 1.00 89.75 108 CYS A CA 1
ATOM 837 C C . CYS A 1 108 ? -0.329 -0.516 9.883 1.00 89.75 108 CYS A C 1
ATOM 839 O O . CYS A 1 108 ? -0.050 0.278 8.985 1.00 89.75 108 CYS A O 1
ATOM 841 N N . ARG A 1 109 ? 0.524 -1.450 10.299 1.00 91.75 109 ARG A N 1
ATOM 842 C CA . ARG A 1 109 ? 1.865 -1.594 9.739 1.00 91.75 109 ARG A CA 1
ATOM 843 C C . ARG A 1 109 ? 1.857 -2.584 8.588 1.00 91.75 109 ARG A C 1
ATOM 845 O O . ARG A 1 109 ? 1.282 -3.666 8.697 1.00 91.75 109 ARG A O 1
ATOM 852 N N . ILE A 1 110 ? 2.468 -2.195 7.477 1.00 93.56 110 ILE A N 1
ATOM 853 C CA . ILE A 1 110 ? 2.593 -3.033 6.287 1.00 93.56 110 ILE A CA 1
ATOM 854 C C . ILE A 1 110 ? 3.654 -4.096 6.571 1.00 93.56 110 ILE A C 1
ATOM 856 O O . ILE A 1 110 ? 4.817 -3.759 6.753 1.00 93.56 110 ILE A O 1
ATOM 860 N N . ALA A 1 111 ? 3.280 -5.370 6.558 1.00 95.31 111 ALA A N 1
ATOM 861 C CA . ALA A 1 111 ? 4.228 -6.480 6.597 1.00 95.31 111 ALA A CA 1
ATOM 862 C C . ALA A 1 111 ? 4.900 -6.684 5.235 1.00 95.31 111 ALA A C 1
ATOM 864 O O . ALA A 1 111 ? 6.096 -6.947 5.153 1.00 95.31 111 ALA A O 1
ATOM 865 N N . GLN A 1 112 ? 4.131 -6.544 4.153 1.00 95.62 112 GLN A N 1
ATOM 866 C CA . GLN A 1 112 ? 4.604 -6.824 2.803 1.00 95.62 112 GLN A CA 1
ATOM 867 C C . GLN A 1 112 ? 3.953 -5.884 1.792 1.00 95.62 112 GLN A C 1
ATOM 869 O O . GLN A 1 112 ? 2.744 -5.665 1.832 1.00 95.62 112 GLN A O 1
ATOM 874 N N . LEU A 1 113 ? 4.755 -5.370 0.860 1.00 94.62 113 LEU A N 1
ATOM 875 C CA . LEU A 1 113 ? 4.299 -4.578 -0.277 1.00 94.62 113 LEU A CA 1
ATOM 876 C C . LEU A 1 113 ? 4.813 -5.225 -1.564 1.00 94.62 113 LEU A C 1
ATOM 878 O O . LEU A 1 113 ? 6.018 -5.421 -1.716 1.00 94.62 113 LEU A O 1
ATOM 882 N N . THR A 1 114 ? 3.909 -5.561 -2.479 1.00 95.75 114 THR A N 1
ATOM 883 C CA . THR A 1 114 ? 4.247 -6.235 -3.745 1.00 95.75 114 THR A CA 1
ATOM 884 C C . THR A 1 114 ? 3.500 -5.622 -4.912 1.00 95.75 114 THR A C 1
ATOM 886 O O . THR A 1 114 ? 2.424 -5.059 -4.720 1.00 95.75 114 THR A O 1
ATOM 889 N N . TYR A 1 115 ? 4.052 -5.750 -6.116 1.00 93.81 115 TYR A N 1
ATOM 890 C CA . TYR A 1 115 ? 3.292 -5.503 -7.339 1.00 93.81 115 TYR A CA 1
ATOM 891 C C . TYR A 1 115 ? 2.176 -6.538 -7.464 1.00 93.81 115 TYR A C 1
ATOM 893 O O . TYR A 1 115 ? 2.397 -7.725 -7.219 1.00 93.81 115 TYR A O 1
ATOM 901 N N . SER A 1 116 ? 0.982 -6.100 -7.840 1.00 93.69 116 SER A N 1
ATOM 902 C CA . SER A 1 116 ? -0.176 -6.974 -7.998 1.00 93.69 116 SER A CA 1
ATOM 903 C C . SER A 1 116 ? -0.930 -6.658 -9.278 1.00 93.69 116 SER A C 1
ATOM 905 O O . SER A 1 116 ? -0.756 -5.597 -9.871 1.00 93.69 116 SER A O 1
ATOM 907 N N . ASP A 1 117 ? -1.806 -7.571 -9.675 1.00 92.12 117 ASP A N 1
ATOM 908 C CA . ASP A 1 117 ? -2.867 -7.255 -10.620 1.00 92.12 117 ASP A CA 1
ATOM 909 C C . ASP A 1 117 ? -3.944 -6.392 -9.948 1.00 92.12 117 ASP A C 1
ATOM 911 O O . ASP A 1 117 ? -3.889 -6.091 -8.745 1.00 92.12 117 ASP A O 1
ATOM 915 N N . SER A 1 118 ? -4.938 -5.986 -10.737 1.00 90.75 118 SER A N 1
ATOM 916 C CA . SER A 1 118 ? -6.122 -5.312 -10.216 1.00 90.75 118 SER A CA 1
ATOM 917 C C . SER A 1 118 ? -6.838 -6.163 -9.158 1.00 90.75 118 SER A C 1
ATOM 919 O O . SER A 1 118 ? -6.843 -7.392 -9.266 1.00 90.75 118 SER A O 1
ATOM 921 N N . PRO A 1 119 ? -7.498 -5.532 -8.172 1.00 91.12 119 PRO A N 1
ATOM 922 C CA . PRO A 1 119 ? -8.273 -6.245 -7.168 1.00 91.12 119 PRO A CA 1
ATOM 923 C C . PRO A 1 119 ? -9.374 -7.103 -7.814 1.00 91.12 119 PRO A C 1
ATOM 925 O O . PRO A 1 119 ? -9.910 -6.715 -8.861 1.00 91.12 119 PRO A O 1
ATOM 928 N N . PRO A 1 120 ? -9.766 -8.224 -7.179 1.00 87.25 120 PRO A N 1
ATOM 929 C CA . PRO A 1 120 ? -10.914 -9.018 -7.604 1.00 87.25 120 PRO A CA 1
ATOM 930 C C . PRO A 1 120 ? -12.180 -8.171 -7.790 1.00 87.25 120 PRO A C 1
ATOM 932 O O . PRO A 1 120 ? -12.410 -7.184 -7.082 1.00 87.25 120 PRO A O 1
ATOM 935 N N . ALA A 1 121 ? -13.024 -8.570 -8.742 1.00 86.12 121 ALA A N 1
ATOM 936 C CA . ALA A 1 121 ? -14.314 -7.924 -8.956 1.00 86.12 121 ALA A CA 1
ATOM 937 C C . ALA A 1 121 ? -15.212 -8.042 -7.707 1.00 86.12 121 ALA A C 1
ATOM 939 O O . ALA A 1 121 ? -15.122 -9.006 -6.952 1.00 86.12 121 ALA A O 1
ATOM 940 N N . GLY A 1 122 ? -16.085 -7.052 -7.492 1.00 75.38 122 GLY A N 1
ATOM 941 C CA . GLY A 1 122 ? -17.054 -7.051 -6.387 1.00 75.38 122 GLY A CA 1
ATOM 942 C C . GLY A 1 122 ? -16.559 -6.460 -5.061 1.00 75.38 122 GLY A C 1
ATOM 943 O O . GLY A 1 122 ? -17.349 -6.332 -4.131 1.00 75.38 122 GLY A O 1
ATOM 944 N N . LEU A 1 123 ? -15.291 -6.051 -4.960 1.00 81.75 123 LEU A N 1
ATOM 945 C CA . LEU A 1 123 ? -14.784 -5.345 -3.779 1.00 81.75 123 LEU A CA 1
ATOM 946 C C . LEU A 1 123 ? -15.140 -3.848 -3.803 1.00 81.75 123 LEU A C 1
ATOM 948 O O . LEU A 1 123 ? -15.135 -3.216 -4.866 1.00 81.75 123 LEU A O 1
ATOM 952 N N . ARG A 1 124 ? -15.414 -3.272 -2.620 1.00 77.19 124 ARG A N 1
ATOM 953 C CA . ARG A 1 124 ? -15.696 -1.834 -2.464 1.00 77.19 124 ARG A CA 1
ATOM 954 C C . ARG A 1 124 ? -14.454 -1.024 -2.820 1.00 77.19 124 ARG A C 1
ATOM 956 O O . ARG A 1 124 ? -13.383 -1.259 -2.265 1.00 77.19 124 ARG A O 1
ATOM 963 N N . ARG A 1 125 ? -14.609 -0.066 -3.734 1.00 76.56 125 ARG A N 1
ATOM 964 C CA . ARG A 1 125 ? -13.518 0.802 -4.179 1.00 76.56 125 ARG A CA 1
ATOM 965 C C . ARG A 1 125 ? -13.702 2.197 -3.625 1.00 76.56 125 ARG A C 1
ATOM 967 O O . ARG A 1 125 ? -14.679 2.866 -3.957 1.00 76.56 125 ARG A O 1
ATOM 974 N N . ASP A 1 126 ? -12.737 2.628 -2.830 1.00 74.19 126 ASP A N 1
ATOM 975 C CA . ASP A 1 126 ? -12.745 3.951 -2.234 1.00 74.19 126 ASP A CA 1
ATOM 976 C C . ASP A 1 126 ? -11.771 4.837 -3.032 1.00 74.19 126 ASP A C 1
ATOM 978 O O . ASP A 1 126 ? -10.590 4.521 -3.239 1.00 74.19 126 ASP A O 1
ATOM 982 N N . ARG A 1 127 ? -12.295 5.940 -3.583 1.00 64.88 127 ARG A N 1
ATOM 983 C CA . ARG A 1 127 ? -11.495 6.884 -4.371 1.00 64.88 127 ARG A CA 1
ATOM 984 C C . ARG A 1 127 ? -10.603 7.670 -3.420 1.00 64.88 127 ARG A C 1
ATOM 986 O O . ARG A 1 127 ? -11.085 8.286 -2.475 1.00 64.88 127 ARG A O 1
ATOM 993 N N . TRP A 1 128 ? -9.310 7.714 -3.722 1.00 63.72 128 TRP A N 1
ATOM 994 C CA . TRP A 1 128 ? -8.369 8.492 -2.931 1.00 63.72 128 TRP A CA 1
ATOM 995 C C . TRP A 1 128 ? -8.646 9.988 -3.114 1.00 63.72 128 TRP A C 1
ATOM 997 O O . TRP A 1 128 ? -8.433 10.540 -4.197 1.00 63.72 128 TRP A O 1
ATOM 1007 N N . SER A 1 129 ? -9.095 10.670 -2.062 1.00 56.28 129 SER A N 1
ATOM 1008 C CA . SER A 1 129 ? -9.112 12.129 -2.033 1.00 56.28 129 SER A CA 1
ATOM 1009 C C . SER A 1 129 ? -7.758 12.607 -1.508 1.00 56.28 129 SER A C 1
ATOM 1011 O O . SER A 1 129 ? -7.416 12.486 -0.336 1.00 56.28 129 SER A O 1
ATOM 1013 N N . SER A 1 130 ? -6.934 13.164 -2.392 1.00 47.28 130 SER A N 1
ATOM 1014 C CA . SER A 1 130 ? -5.617 13.728 -2.060 1.00 47.28 130 SER A CA 1
ATOM 1015 C C . SER A 1 130 ? -5.691 15.030 -1.237 1.00 47.28 130 SER A C 1
ATOM 1017 O O . SER A 1 130 ? -4.797 15.863 -1.324 1.00 47.28 130 SER A O 1
ATOM 1019 N N . GLY A 1 131 ? -6.752 15.224 -0.448 1.00 41.66 131 GLY A N 1
ATOM 1020 C CA . GLY A 1 131 ? -7.057 16.449 0.300 1.00 41.66 131 GLY A CA 1
ATOM 1021 C C . GLY A 1 131 ? -6.278 16.637 1.605 1.00 41.66 131 GLY A C 1
ATOM 1022 O O . GLY A 1 131 ? -6.512 17.611 2.314 1.00 41.66 131 GLY A O 1
ATOM 1023 N N . GLY A 1 132 ? -5.335 15.751 1.930 1.00 39.72 132 GLY A N 1
ATOM 1024 C CA . GLY A 1 132 ? -4.389 15.929 3.033 1.00 39.72 132 GLY A CA 1
ATOM 1025 C C . GLY A 1 132 ? -3.172 16.746 2.607 1.00 39.72 132 GLY A C 1
ATOM 1026 O O . GLY A 1 132 ? -2.049 16.251 2.663 1.00 39.72 132 GLY A O 1
ATOM 1027 N N . SER A 1 133 ? -3.397 17.968 2.119 1.00 38.41 133 SER A N 1
ATOM 1028 C CA . SER A 1 133 ? -2.327 18.944 1.909 1.00 38.41 133 SER A CA 1
ATOM 1029 C C . SER A 1 133 ? -1.592 19.178 3.230 1.00 38.41 133 SER A C 1
ATOM 1031 O O . SER A 1 133 ? -2.207 19.191 4.296 1.00 38.41 133 SER A O 1
ATOM 1033 N N . ALA A 1 134 ? -0.281 19.390 3.154 1.00 42.38 134 ALA A N 1
ATOM 1034 C CA . ALA A 1 134 ? 0.642 19.657 4.255 1.00 42.38 134 ALA A CA 1
ATOM 1035 C C . ALA A 1 134 ? 0.373 20.986 5.011 1.00 42.38 134 ALA A C 1
ATOM 1037 O O . ALA A 1 134 ? 1.296 21.635 5.493 1.00 42.38 134 ALA A O 1
ATOM 1038 N N . SER A 1 135 ? -0.880 21.433 5.090 1.00 40.88 135 SER A N 1
ATOM 1039 C CA . SER A 1 135 ? -1.350 22.672 5.709 1.00 40.88 135 SER A CA 1
ATOM 1040 C C . SER A 1 135 ? -2.871 22.589 5.885 1.00 40.88 135 SER A C 1
ATOM 1042 O O . SER A 1 135 ? -3.627 23.164 5.113 1.00 40.88 135 SER A O 1
ATOM 1044 N N . GLN A 1 136 ? -3.350 21.848 6.880 1.00 38.09 136 GLN A N 1
ATOM 1045 C CA . GLN A 1 136 ? -4.638 22.177 7.493 1.00 38.09 136 GLN A CA 1
ATOM 1046 C C . GLN A 1 136 ? -4.336 22.594 8.925 1.00 38.09 136 GLN A C 1
ATOM 1048 O O . GLN A 1 136 ? -4.391 21.806 9.866 1.00 38.09 136 GLN A O 1
ATOM 1053 N N . SER A 1 137 ? -3.938 23.861 9.059 1.00 33.72 137 SER A N 1
ATOM 1054 C CA . SER A 1 137 ? -4.240 24.633 10.254 1.00 33.72 137 SER A CA 1
ATOM 1055 C C . SER A 1 137 ? -5.719 24.417 10.546 1.00 33.72 137 SER A C 1
ATOM 1057 O O . SER A 1 137 ? -6.576 24.806 9.754 1.00 33.72 137 SER A O 1
ATOM 1059 N N . VAL A 1 138 ? -5.995 23.725 11.643 1.00 34.81 138 VAL A N 1
ATOM 1060 C CA . VAL A 1 138 ? -7.329 23.592 12.210 1.00 34.81 138 VAL A CA 1
ATOM 1061 C C . VAL A 1 138 ? -7.807 25.011 12.510 1.00 34.81 138 VAL A C 1
ATOM 1063 O O . VAL A 1 138 ? -7.423 25.605 13.514 1.00 34.81 138 VAL A O 1
ATOM 1066 N N . SER A 1 139 ? -8.595 25.596 11.612 1.00 40.31 139 SER A N 1
ATOM 1067 C CA . SER A 1 139 ? -9.429 26.740 11.955 1.00 40.31 139 SER A CA 1
ATOM 1068 C C . SER A 1 139 ? -10.539 26.183 12.830 1.00 40.31 139 SER A C 1
ATOM 1070 O O . SER A 1 139 ? -11.520 25.626 12.342 1.00 40.31 139 SER A O 1
ATOM 1072 N N . PHE A 1 140 ? -10.321 26.246 14.142 1.00 36.94 140 PHE A N 1
ATOM 1073 C CA . PHE A 1 140 ? -11.354 25.974 15.126 1.00 36.94 140 PHE A CA 1
ATOM 1074 C C . PHE A 1 140 ? -12.578 26.844 14.805 1.00 36.94 140 PHE A C 1
ATOM 1076 O O . PHE A 1 140 ? -12.397 28.026 14.488 1.00 36.94 140 PHE A O 1
ATOM 1083 N N . PRO A 1 141 ? -13.809 26.311 14.885 1.00 40.75 141 PRO A N 1
ATOM 1084 C CA . PRO A 1 141 ? -14.984 27.164 14.882 1.00 40.75 141 PRO A CA 1
ATOM 1085 C C . PRO A 1 141 ? -14.847 28.120 16.069 1.00 40.75 141 PRO A C 1
ATOM 1087 O O . PRO A 1 141 ? -14.772 27.691 17.222 1.00 40.75 141 PRO A O 1
ATOM 1090 N N . VAL A 1 142 ? -14.741 29.417 15.773 1.00 45.66 142 VAL A N 1
ATOM 1091 C CA . VAL A 1 142 ? -14.887 30.470 16.775 1.00 45.66 142 VAL A CA 1
ATOM 1092 C C . VAL A 1 142 ? -16.244 30.242 17.415 1.00 45.66 142 VAL A C 1
ATOM 1094 O O . VAL A 1 142 ? -17.271 30.305 16.743 1.00 45.66 142 VAL A O 1
ATOM 1097 N N . GLY A 1 143 ? -16.197 29.881 18.695 1.00 39.84 143 GLY A N 1
ATOM 1098 C CA . GLY A 1 143 ? -17.365 29.609 19.502 1.00 39.84 143 GLY A CA 1
ATOM 1099 C C . GLY A 1 143 ? -18.374 30.738 19.378 1.00 39.84 143 GLY A C 1
ATOM 1100 O O . GLY A 1 143 ? -18.051 31.910 19.570 1.00 39.84 143 GLY A O 1
ATOM 1101 N N . ASP A 1 144 ? -19.583 30.311 19.045 1.00 47.94 144 ASP A N 1
ATOM 1102 C CA . ASP A 1 144 ? -20.858 30.888 19.426 1.00 47.94 144 ASP A CA 1
ATOM 1103 C C . ASP A 1 144 ? -20.730 31.714 20.718 1.00 47.94 144 ASP A C 1
ATOM 1105 O O . ASP A 1 144 ? -20.631 31.185 21.829 1.00 47.94 144 ASP A O 1
ATOM 1109 N N . 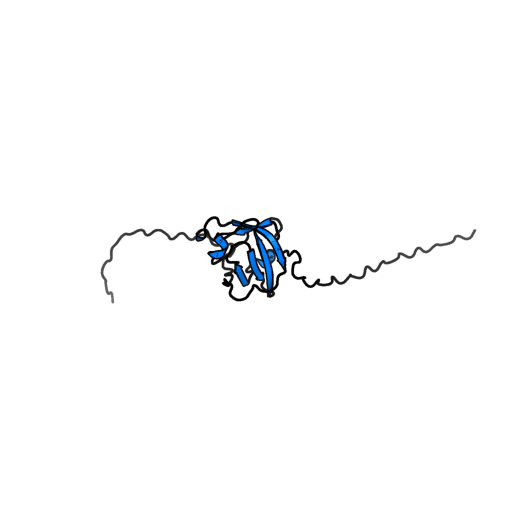ARG A 1 145 ? -20.653 33.037 20.559 1.00 47.69 145 ARG A N 1
ATOM 1110 C CA . ARG A 1 145 ? -20.928 33.981 21.633 1.00 47.69 145 ARG A CA 1
ATOM 1111 C C . ARG A 1 145 ? -22.302 34.545 21.327 1.00 47.69 145 ARG A C 1
ATOM 1113 O O . ARG A 1 145 ? -22.438 35.520 20.590 1.00 47.69 145 ARG A O 1
ATOM 1120 N N . GLY A 1 146 ? -23.315 33.871 21.856 1.00 51.94 146 GLY A N 1
ATOM 1121 C CA . GLY A 1 146 ? -24.637 34.446 21.982 1.00 51.94 146 GLY A CA 1
ATOM 1122 C C . GLY A 1 146 ? -24.538 35.801 22.676 1.00 51.94 146 GLY A C 1
ATOM 1123 O O . GLY A 1 146 ? -23.958 35.902 23.749 1.00 51.94 146 GLY A O 1
ATOM 1124 N N . ASP A 1 147 ? -25.073 36.832 22.033 1.00 43.84 147 ASP A N 1
ATOM 1125 C CA . ASP A 1 147 ? -26.037 37.721 22.668 1.00 43.84 147 ASP A CA 1
ATOM 1126 C C . ASP A 1 147 ? -26.742 38.600 21.621 1.00 43.84 147 ASP A C 1
ATOM 1128 O O . ASP A 1 147 ? -26.146 39.155 20.699 1.00 43.84 147 ASP A O 1
ATOM 1132 N N . ARG A 1 148 ? -28.067 38.658 21.770 1.00 49.47 148 ARG A N 1
ATOM 1133 C CA . ARG A 1 148 ? -29.045 39.547 21.109 1.00 49.47 148 ARG A CA 1
ATOM 1134 C C . ARG A 1 148 ? -28.734 41.042 21.391 1.00 49.47 148 ARG A C 1
ATOM 1136 O O . ARG A 1 148 ? -27.869 41.299 22.219 1.00 49.47 148 ARG A O 1
ATOM 1143 N N . PRO A 1 149 ? -29.507 42.044 20.892 1.00 49.50 149 PRO A N 1
ATOM 1144 C CA . PRO A 1 149 ? -30.657 42.021 19.973 1.00 49.50 149 PRO A CA 1
ATOM 1145 C C . PRO A 1 149 ? -30.579 43.038 18.805 1.00 49.50 149 PRO A C 1
ATOM 1147 O O . PRO A 1 149 ? -29.768 43.955 18.764 1.00 49.50 149 PRO A O 1
ATOM 1150 N N . SER A 1 150 ? -31.540 42.896 17.887 1.00 52.91 150 SER A N 1
ATOM 1151 C CA . SER A 1 150 ? -32.006 43.900 16.916 1.00 52.91 150 SER A CA 1
ATOM 1152 C C . SER A 1 150 ? -32.202 45.309 17.507 1.00 52.91 150 SER A C 1
ATOM 1154 O O . SER A 1 150 ? -32.737 45.438 18.612 1.00 52.91 150 SER A O 1
ATOM 1156 N N . PRO A 1 151 ? -31.948 46.360 16.703 1.00 50.19 151 PRO A N 1
ATOM 1157 C CA . PRO A 1 151 ? -32.967 47.397 16.571 1.00 50.19 151 PRO A CA 1
ATOM 1158 C C . PRO A 1 151 ? -33.244 47.803 15.114 1.00 50.19 151 PRO A C 1
ATOM 1160 O O . PRO A 1 151 ? -32.356 48.153 14.345 1.00 50.19 151 PRO A O 1
ATOM 1163 N N . ARG A 1 152 ? -34.537 47.713 14.785 1.00 50.19 152 ARG A N 1
ATOM 1164 C CA . ARG A 1 152 ? -35.409 48.691 14.106 1.00 50.19 152 ARG A CA 1
ATOM 1165 C C . ARG A 1 152 ? -34.767 49.708 13.152 1.00 50.19 152 ARG A C 1
ATOM 1167 O O . ARG A 1 152 ? -33.865 50.456 13.503 1.00 50.19 152 ARG A O 1
ATOM 1174 N N . GLY A 1 153 ? -35.372 49.774 11.967 1.00 49.16 153 GLY A N 1
ATOM 1175 C CA . GLY A 1 153 ? -34.988 50.642 10.866 1.00 49.16 153 GLY A CA 1
ATOM 1176 C C . GLY A 1 153 ? -35.006 52.137 11.161 1.00 49.16 153 GLY A C 1
ATOM 1177 O O . GLY A 1 153 ? -35.733 52.627 12.022 1.00 49.16 153 GLY A O 1
ATOM 1178 N N . VAL A 1 154 ? -34.232 52.843 10.343 1.00 49.94 154 VAL A N 1
ATOM 1179 C CA . VAL A 1 154 ? -34.361 54.269 10.065 1.00 49.94 154 VAL A CA 1
ATOM 1180 C C . VAL A 1 154 ? -34.087 54.443 8.573 1.00 49.94 154 VAL A C 1
ATOM 1182 O O . VAL A 1 154 ? -32.975 54.221 8.101 1.00 49.94 154 VAL A O 1
ATOM 1185 N N . THR A 1 155 ? -35.128 54.801 7.829 1.00 45.66 155 THR A N 1
ATOM 1186 C CA . THR A 1 155 ? -35.030 55.337 6.471 1.00 45.66 155 THR A CA 1
ATOM 1187 C C . THR A 1 155 ? -34.518 56.771 6.568 1.00 45.66 155 THR A C 1
ATOM 1189 O O . THR A 1 155 ? -35.082 57.564 7.321 1.00 45.66 155 THR A O 1
ATOM 1192 N N . LEU A 1 156 ? -33.482 57.122 5.805 1.00 48.75 156 LEU A N 1
ATOM 1193 C CA . LEU A 1 156 ? -33.086 58.511 5.588 1.00 48.75 156 LEU A CA 1
ATOM 1194 C C . LEU A 1 156 ? -32.810 58.758 4.102 1.00 48.75 156 LEU A C 1
ATOM 1196 O O . LEU A 1 156 ? -31.881 58.179 3.545 1.00 48.75 156 LEU A O 1
ATOM 1200 N N . ARG A 1 157 ? -33.591 59.720 3.592 1.00 49.12 157 ARG A N 1
ATOM 1201 C CA . ARG A 1 157 ? -33.559 60.436 2.307 1.00 49.12 157 ARG A CA 1
ATOM 1202 C C . ARG A 1 157 ? -34.190 59.759 1.098 1.00 49.12 157 ARG A C 1
ATOM 1204 O O . ARG A 1 157 ? -33.660 58.740 0.620 1.00 49.12 157 ARG A O 1
#

Radius of gyration: 28.64 Å; chains: 1; bounding box: 110×71×52 Å